Protein AF-A0A9W9N902-F1 (afdb_monomer)

Structure (mmCIF, N/CA/C/O backbone):
data_AF-A0A9W9N902-F1
#
_entry.id   AF-A0A9W9N902-F1
#
loop_
_atom_site.group_PDB
_atom_site.id
_atom_site.type_symbol
_atom_site.label_atom_id
_atom_site.label_alt_id
_atom_site.label_comp_id
_atom_site.label_asym_id
_atom_site.label_entity_id
_atom_site.label_seq_id
_atom_site.pdbx_PDB_ins_code
_atom_site.Cartn_x
_atom_site.Cartn_y
_atom_site.Cartn_z
_atom_site.occupancy
_atom_site.B_iso_or_equiv
_atom_site.auth_seq_id
_atom_site.auth_comp_id
_atom_site.auth_asym_id
_atom_site.auth_atom_id
_atom_site.pdbx_PDB_model_num
ATOM 1 N N . MET A 1 1 ? -3.170 15.361 -11.606 1.00 31.47 1 MET A N 1
ATOM 2 C CA . MET A 1 1 ? -2.991 13.941 -11.248 1.00 31.47 1 MET A CA 1
ATOM 3 C C . MET A 1 1 ? -4.144 13.604 -10.329 1.00 31.47 1 MET A C 1
ATOM 5 O O . MET A 1 1 ? -4.246 14.227 -9.282 1.00 31.47 1 MET A O 1
ATOM 9 N N . ASN A 1 2 ? -5.075 12.760 -10.774 1.00 27.14 2 ASN A N 1
ATOM 10 C CA . ASN A 1 2 ? -6.233 12.373 -9.971 1.00 27.14 2 ASN A CA 1
ATOM 11 C C . ASN A 1 2 ? -5.779 11.276 -9.009 1.00 27.14 2 ASN A C 1
ATOM 13 O O . ASN A 1 2 ? -5.846 10.098 -9.339 1.00 27.14 2 ASN A O 1
ATOM 17 N N . THR A 1 3 ? -5.241 11.671 -7.861 1.00 37.72 3 THR A N 1
ATOM 18 C CA . THR A 1 3 ? -4.910 10.754 -6.771 1.00 37.72 3 THR A CA 1
ATOM 19 C C . THR A 1 3 ? -6.196 10.464 -6.009 1.00 37.72 3 THR A C 1
ATOM 21 O O . THR A 1 3 ? -6.453 11.039 -4.954 1.00 37.72 3 THR A O 1
ATOM 24 N N . THR A 1 4 ? -7.071 9.644 -6.594 1.00 39.44 4 THR A N 1
ATOM 25 C CA . THR A 1 4 ? -8.120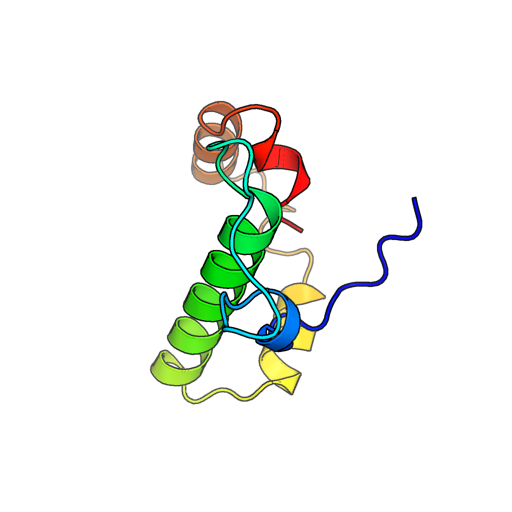 9.006 -5.797 1.00 39.44 4 THR A CA 1
ATOM 26 C C . THR A 1 4 ? -7.384 8.170 -4.749 1.00 39.44 4 THR A C 1
ATOM 28 O O . THR A 1 4 ? -6.547 7.364 -5.165 1.00 39.44 4 THR A O 1
ATOM 31 N N . PRO A 1 5 ? -7.609 8.381 -3.439 1.00 51.41 5 PRO A N 1
ATOM 32 C CA . PRO A 1 5 ? -6.952 7.592 -2.407 1.00 51.41 5 PRO A CA 1
ATOM 33 C C . PRO A 1 5 ? -7.207 6.120 -2.713 1.00 51.41 5 PRO A C 1
ATOM 35 O O . PRO A 1 5 ? -8.366 5.703 -2.795 1.00 51.41 5 PRO A O 1
ATOM 38 N N . GLN A 1 6 ? -6.149 5.355 -2.983 1.00 55.75 6 GLN A N 1
ATOM 39 C CA . GLN A 1 6 ? -6.311 3.911 -3.047 1.00 55.75 6 GLN A CA 1
ATOM 40 C C . GLN A 1 6 ? -6.699 3.457 -1.640 1.00 55.75 6 GLN A C 1
ATOM 42 O O . GLN A 1 6 ? -6.102 3.948 -0.676 1.00 55.75 6 GLN A O 1
ATOM 47 N N . PRO A 1 7 ? -7.704 2.580 -1.487 1.00 65.50 7 PRO A N 1
ATOM 48 C CA . PRO A 1 7 ? -8.041 2.059 -0.175 1.00 65.50 7 PRO A CA 1
ATOM 49 C C . PRO A 1 7 ? -6.771 1.439 0.413 1.00 65.50 7 PRO A C 1
ATOM 51 O O . PRO A 1 7 ? -6.199 0.534 -0.184 1.00 65.50 7 PRO A O 1
ATOM 54 N N . ILE A 1 8 ? -6.301 1.936 1.560 1.00 68.00 8 ILE A N 1
ATOM 55 C CA . ILE A 1 8 ? -5.018 1.527 2.171 1.00 68.00 8 ILE A CA 1
ATOM 56 C C . ILE A 1 8 ? -4.950 0.005 2.406 1.00 68.00 8 ILE A C 1
ATOM 58 O O . ILE A 1 8 ? -3.868 -0.578 2.464 1.00 68.00 8 ILE A O 1
ATOM 62 N N . LEU A 1 9 ? -6.112 -0.642 2.532 1.00 73.69 9 LEU A N 1
ATOM 63 C CA . LEU A 1 9 ? -6.242 -2.085 2.726 1.00 73.69 9 LEU A CA 1
ATOM 64 C C . LEU A 1 9 ? -6.422 -2.892 1.431 1.00 73.69 9 LEU A C 1
ATOM 66 O O . LEU A 1 9 ? -6.448 -4.118 1.499 1.00 73.69 9 LEU A O 1
ATOM 70 N N . ASP A 1 10 ? -6.539 -2.242 0.274 1.00 82.50 10 ASP A N 1
ATOM 71 C CA . ASP A 1 10 ? -6.617 -2.911 -1.024 1.00 82.50 10 ASP A CA 1
ATOM 72 C C . ASP A 1 10 ? -5.201 -3.122 -1.578 1.00 82.50 10 ASP A C 1
ATOM 74 O O . ASP A 1 10 ? -4.586 -2.229 -2.174 1.00 82.50 10 ASP A O 1
ATOM 78 N N . ILE A 1 11 ? -4.637 -4.294 -1.272 1.00 87.88 11 ILE A N 1
ATOM 79 C CA . ILE A 1 11 ? -3.247 -4.655 -1.582 1.00 87.88 11 ILE A CA 1
ATOM 80 C C . ILE A 1 11 ? -3.116 -5.813 -2.578 1.00 87.88 11 ILE A C 1
ATOM 82 O O . ILE A 1 11 ? -2.020 -6.064 -3.073 1.00 87.88 11 ILE A O 1
ATOM 86 N N . GLU A 1 12 ? -4.198 -6.523 -2.891 1.00 88.38 12 GLU A N 1
ATOM 87 C CA . GLU A 1 12 ? -4.141 -7.785 -3.646 1.00 88.38 12 GLU A CA 1
ATOM 88 C C . GLU A 1 12 ? -3.446 -7.636 -5.011 1.00 88.38 12 GLU A C 1
ATOM 90 O O . GLU A 1 12 ? -2.609 -8.455 -5.384 1.00 88.38 12 GLU A O 1
ATOM 95 N N . ASP A 1 13 ? -3.696 -6.541 -5.727 1.00 87.19 13 ASP A N 1
ATOM 96 C CA . ASP A 1 13 ? -3.065 -6.220 -7.014 1.00 87.19 13 ASP A CA 1
ATOM 97 C C . ASP A 1 13 ? -1.615 -5.700 -6.892 1.00 87.19 13 ASP A C 1
ATOM 99 O O . ASP A 1 13 ? -0.905 -5.604 -7.896 1.00 87.19 13 ASP A O 1
ATOM 103 N N . ALA A 1 14 ? -1.136 -5.394 -5.683 1.00 88.00 14 ALA A N 1
ATOM 104 C CA . ALA A 1 14 ? 0.273 -5.094 -5.415 1.00 88.00 14 ALA A CA 1
ATOM 105 C C . ALA A 1 14 ? 1.083 -6.322 -4.981 1.00 88.00 14 ALA A C 1
ATOM 107 O O . ALA A 1 14 ? 2.317 -6.288 -5.057 1.00 88.00 14 ALA A O 1
ATOM 108 N N . LEU A 1 15 ? 0.433 -7.398 -4.528 1.00 91.12 15 LEU A N 1
ATOM 109 C CA . LEU A 1 15 ? 1.127 -8.610 -4.105 1.00 91.12 15 LEU A CA 1
ATOM 110 C C . LEU A 1 15 ? 1.671 -9.374 -5.309 1.00 91.12 15 LEU A C 1
ATOM 112 O O . LEU A 1 15 ? 1.007 -9.532 -6.332 1.00 91.12 15 LEU A O 1
ATOM 116 N N . VAL A 1 16 ? 2.902 -9.866 -5.169 1.00 91.06 16 VAL A N 1
ATOM 117 C CA . VAL A 1 16 ? 3.514 -10.724 -6.182 1.00 91.06 16 VAL A CA 1
ATOM 118 C C . VAL A 1 16 ? 2.858 -12.099 -6.127 1.00 91.06 16 VAL A C 1
ATOM 120 O O . VAL A 1 16 ? 2.862 -12.754 -5.084 1.00 91.06 16 VAL A O 1
ATOM 123 N N . SER A 1 17 ? 2.329 -12.536 -7.262 1.00 91.75 17 SER A N 1
ATOM 124 C CA . SER A 1 17 ? 1.713 -13.848 -7.455 1.00 91.75 17 SER A CA 1
ATOM 125 C C . SER A 1 17 ? 2.022 -14.370 -8.858 1.00 91.75 17 SER A C 1
ATOM 127 O O . SER A 1 17 ? 2.611 -13.656 -9.673 1.00 91.75 17 SER A O 1
ATOM 129 N N . ASP A 1 18 ? 1.616 -15.603 -9.158 1.00 93.56 18 ASP A N 1
ATOM 130 C CA . ASP A 1 18 ? 1.771 -16.172 -10.503 1.00 93.56 18 ASP A CA 1
ATOM 131 C C . ASP A 1 18 ? 1.020 -15.343 -11.565 1.00 93.56 18 ASP A C 1
ATOM 133 O O . ASP A 1 18 ? 1.526 -15.150 -12.671 1.00 93.56 18 ASP A O 1
ATOM 137 N N . ASP A 1 19 ? -0.142 -14.784 -11.205 1.00 92.69 19 ASP A N 1
ATOM 138 C CA . ASP A 1 19 ? -0.954 -13.912 -12.067 1.00 92.69 19 ASP A CA 1
ATOM 139 C C . ASP A 1 19 ? -0.506 -12.433 -12.028 1.00 92.69 19 ASP A C 1
ATOM 141 O O . ASP A 1 19 ? -0.955 -11.625 -12.842 1.00 92.69 19 ASP A O 1
ATOM 145 N N . ASN A 1 20 ? 0.389 -12.066 -11.101 1.00 91.31 20 ASN A N 1
ATOM 146 C CA . ASN A 1 20 ? 0.925 -10.715 -10.924 1.00 91.31 20 ASN A CA 1
ATOM 147 C C . ASN A 1 20 ? 2.435 -10.738 -10.600 1.00 91.31 20 ASN A C 1
ATOM 149 O O . ASN A 1 20 ? 2.842 -10.433 -9.471 1.00 91.31 20 ASN A O 1
ATOM 153 N N . PRO A 1 21 ? 3.296 -11.112 -11.561 1.00 92.88 21 PRO A N 1
ATOM 154 C CA . PRO A 1 21 ? 4.709 -11.357 -11.298 1.00 92.88 21 PRO A CA 1
ATOM 155 C C . PRO A 1 21 ? 5.468 -10.086 -10.894 1.00 92.88 21 PRO A C 1
ATOM 157 O O . PRO A 1 21 ? 5.006 -8.958 -11.085 1.00 92.88 21 PRO A O 1
ATOM 160 N N . ALA A 1 22 ? 6.659 -10.276 -10.322 1.00 90.81 22 ALA A N 1
ATOM 161 C CA . ALA A 1 22 ? 7.606 -9.190 -10.084 1.00 90.81 22 ALA A CA 1
ATOM 162 C C . ALA A 1 22 ? 8.119 -8.599 -11.410 1.00 90.81 22 ALA A C 1
ATOM 164 O O . ALA A 1 22 ? 8.022 -9.236 -12.461 1.00 90.81 22 ALA A O 1
ATOM 165 N N . ARG A 1 23 ? 8.700 -7.392 -11.351 1.00 88.12 23 ARG A N 1
ATOM 166 C CA . ARG A 1 23 ? 9.352 -6.774 -12.513 1.00 88.12 23 ARG A CA 1
ATOM 167 C C . ARG A 1 23 ? 10.435 -7.687 -13.087 1.00 88.12 23 ARG A C 1
ATOM 169 O O . ARG A 1 23 ? 11.211 -8.290 -12.349 1.00 88.12 23 ARG A O 1
ATOM 176 N N . ASP A 1 24 ? 10.487 -7.756 -14.410 1.00 92.12 24 ASP A N 1
ATOM 177 C CA . ASP A 1 24 ? 11.437 -8.565 -15.177 1.00 92.12 24 ASP A CA 1
ATOM 178 C C . ASP A 1 24 ? 12.749 -7.823 -15.484 1.00 92.12 24 ASP A C 1
ATOM 180 O O . ASP A 1 24 ? 13.756 -8.447 -15.817 1.00 92.12 24 ASP A O 1
ATOM 184 N N . ASP A 1 25 ? 12.767 -6.502 -15.307 1.00 92.88 25 ASP A N 1
ATOM 185 C CA . ASP A 1 25 ? 13.929 -5.633 -15.516 1.00 92.88 25 ASP A CA 1
ATOM 186 C C . ASP A 1 25 ? 14.944 -5.642 -14.354 1.00 92.88 25 ASP A C 1
ATOM 188 O O . ASP A 1 25 ? 15.972 -4.964 -14.413 1.00 92.88 25 ASP A O 1
ATOM 192 N N . GLY A 1 26 ? 14.672 -6.414 -13.296 1.00 85.69 26 GLY A N 1
ATOM 193 C CA . GLY A 1 26 ? 15.522 -6.518 -12.109 1.00 85.69 26 GLY A CA 1
ATOM 194 C C . G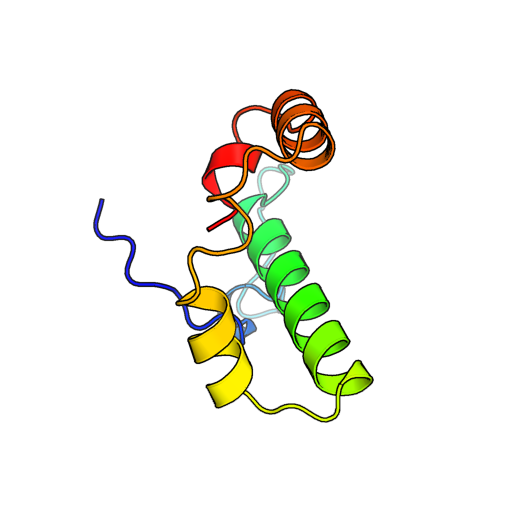LY A 1 26 ? 15.524 -5.266 -11.226 1.00 85.69 26 GLY A C 1
ATOM 195 O O . GLY A 1 26 ? 16.312 -5.190 -10.281 1.00 85.69 26 GLY A O 1
ATOM 196 N N . THR A 1 27 ? 14.664 -4.286 -11.511 1.00 89.62 27 THR A N 1
ATOM 197 C CA . THR A 1 27 ? 14.503 -3.090 -10.686 1.00 89.62 27 THR A CA 1
ATOM 198 C C . THR A 1 27 ? 13.507 -3.323 -9.555 1.00 89.62 27 THR A C 1
ATOM 200 O O . THR A 1 27 ? 12.633 -4.190 -9.612 1.00 89.62 27 THR A O 1
ATOM 203 N N . LEU A 1 28 ? 13.639 -2.530 -8.490 1.00 85.00 28 LEU A N 1
ATOM 204 C CA . LEU A 1 28 ? 12.695 -2.567 -7.383 1.00 85.00 28 LEU A CA 1
ATOM 205 C C . LEU A 1 28 ? 11.375 -1.910 -7.791 1.00 85.00 28 LEU A C 1
ATOM 207 O O . LEU A 1 28 ? 11.352 -0.788 -8.305 1.00 85.00 28 LEU A O 1
ATOM 211 N N . ASP A 1 29 ? 10.264 -2.577 -7.489 1.00 89.94 29 ASP A N 1
ATOM 212 C CA . ASP A 1 29 ? 8.946 -1.972 -7.621 1.00 89.94 29 ASP A CA 1
ATOM 213 C C . ASP A 1 29 ? 8.603 -1.108 -6.406 1.00 89.94 29 ASP A C 1
ATOM 215 O O . ASP A 1 29 ? 7.893 -1.530 -5.495 1.00 89.94 29 ASP A O 1
ATOM 219 N N . TYR A 1 30 ? 9.145 0.115 -6.390 1.00 84.62 30 TYR A N 1
ATOM 220 C CA . TYR A 1 30 ? 8.946 1.080 -5.304 1.00 84.62 30 TYR A CA 1
ATOM 221 C C . TYR A 1 30 ? 7.469 1.334 -4.984 1.00 84.62 30 TYR A C 1
ATOM 223 O O . TYR A 1 30 ? 7.130 1.537 -3.821 1.00 84.62 30 TYR A O 1
ATOM 231 N N . GLU A 1 31 ? 6.596 1.291 -5.989 1.00 83.81 31 GLU A N 1
ATOM 232 C CA . GLU A 1 31 ? 5.163 1.509 -5.809 1.00 83.81 31 GLU A CA 1
ATOM 233 C C . GLU A 1 31 ? 4.524 0.333 -5.061 1.00 83.81 31 GLU A C 1
ATOM 235 O O . GLU A 1 31 ? 3.878 0.539 -4.033 1.00 83.81 31 GLU A O 1
ATOM 240 N N . ARG A 1 32 ? 4.785 -0.912 -5.489 1.00 88.62 32 ARG A N 1
ATOM 241 C CA . ARG A 1 32 ? 4.321 -2.108 -4.758 1.00 88.62 32 ARG A CA 1
ATOM 242 C C . ARG A 1 32 ? 4.897 -2.174 -3.346 1.00 88.62 32 ARG A C 1
ATOM 244 O O . ARG A 1 32 ? 4.183 -2.520 -2.407 1.00 88.62 32 ARG A O 1
ATOM 251 N N . CYS A 1 33 ? 6.166 -1.804 -3.171 1.00 87.44 33 CYS A N 1
ATOM 252 C CA . CYS A 1 33 ? 6.796 -1.745 -1.854 1.00 87.44 33 CYS A CA 1
ATOM 253 C C . CYS A 1 33 ? 6.128 -0.714 -0.936 1.00 87.44 33 CYS A C 1
ATOM 255 O O . CYS A 1 33 ? 5.887 -1.018 0.232 1.00 87.44 33 CYS A O 1
ATOM 257 N N . ALA A 1 34 ? 5.812 0.479 -1.445 1.00 83.62 34 ALA A N 1
ATOM 258 C CA . ALA A 1 34 ? 5.124 1.509 -0.672 1.00 83.62 34 ALA A CA 1
ATOM 259 C C . ALA A 1 34 ? 3.715 1.055 -0.266 1.00 83.62 34 ALA A C 1
ATOM 261 O O . ALA A 1 34 ? 3.341 1.182 0.898 1.00 83.62 34 ALA A O 1
ATOM 262 N N . ARG A 1 35 ? 2.970 0.430 -1.186 1.00 85.31 35 ARG A N 1
ATOM 263 C CA . ARG A 1 35 ? 1.642 -0.134 -0.895 1.00 85.31 35 ARG A CA 1
ATOM 264 C C . ARG A 1 35 ? 1.703 -1.213 0.188 1.00 85.31 35 ARG A C 1
ATOM 266 O O . ARG A 1 35 ? 0.913 -1.175 1.129 1.00 85.31 35 ARG A O 1
ATOM 273 N N . LEU A 1 36 ? 2.688 -2.112 0.117 1.00 87.75 36 LEU A N 1
ATOM 274 C CA . LEU A 1 36 ? 2.922 -3.120 1.154 1.00 87.75 36 LEU A CA 1
ATOM 275 C C . LEU A 1 36 ? 3.267 -2.511 2.511 1.00 87.75 36 LEU A C 1
ATOM 277 O O . LEU A 1 36 ? 2.726 -2.938 3.530 1.00 87.75 36 LEU A O 1
ATOM 281 N N . LEU A 1 37 ? 4.143 -1.509 2.535 1.00 84.38 37 LEU A N 1
ATOM 282 C CA . LEU A 1 37 ? 4.494 -0.817 3.769 1.00 84.38 37 LEU A CA 1
ATOM 283 C C . LEU A 1 37 ? 3.265 -0.148 4.398 1.00 84.38 37 LEU A C 1
ATOM 285 O O . LEU A 1 37 ? 3.012 -0.348 5.586 1.00 84.38 37 LEU A O 1
ATOM 289 N N . ASN A 1 38 ? 2.484 0.585 3.60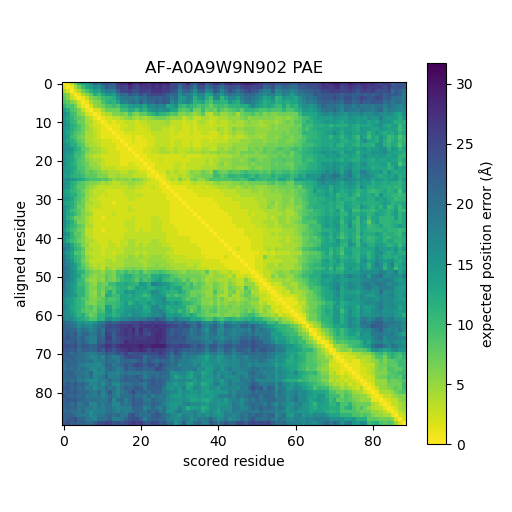2 1.00 82.44 38 ASN A N 1
ATOM 290 C CA . ASN A 1 38 ? 1.282 1.278 4.063 1.00 82.44 38 ASN A CA 1
ATOM 291 C C . ASN A 1 38 ? 0.257 0.292 4.638 1.00 82.44 38 ASN A C 1
ATOM 293 O O . ASN A 1 38 ? -0.245 0.511 5.741 1.00 82.44 38 ASN A O 1
ATOM 297 N N . TYR A 1 39 ? 0.026 -0.836 3.957 1.00 84.81 39 TYR A N 1
ATOM 298 C CA . TYR A 1 39 ? -0.833 -1.909 4.455 1.00 84.81 39 TYR A CA 1
ATOM 299 C C . TYR A 1 39 ? -0.355 -2.455 5.807 1.00 84.81 39 TYR A C 1
ATOM 301 O O . TYR A 1 39 ? -1.140 -2.556 6.748 1.00 84.81 39 TYR A O 1
ATOM 309 N N . LEU A 1 40 ? 0.937 -2.783 5.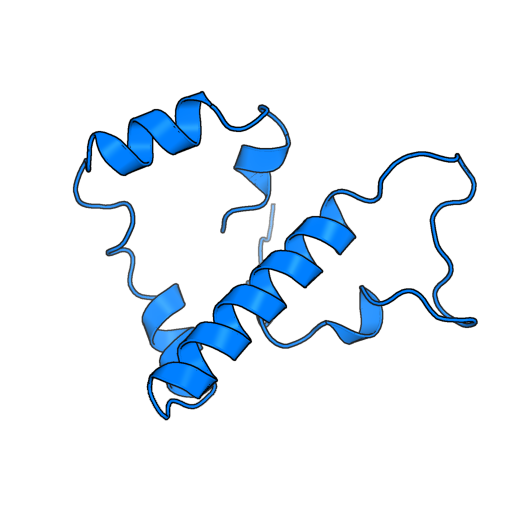937 1.00 86.06 40 LEU A N 1
ATOM 310 C CA . LEU A 1 40 ? 1.494 -3.343 7.174 1.00 86.06 40 LEU A CA 1
ATOM 311 C C . LEU A 1 40 ? 1.406 -2.360 8.346 1.00 86.06 40 LEU A C 1
ATOM 313 O O . LEU A 1 40 ? 1.070 -2.761 9.463 1.00 86.06 40 LEU A O 1
ATOM 317 N N . VAL A 1 41 ? 1.685 -1.079 8.100 1.00 83.94 41 VAL A N 1
ATOM 318 C CA . VAL A 1 41 ? 1.563 -0.014 9.104 1.00 83.94 41 VAL A CA 1
ATOM 319 C C . VAL A 1 41 ? 0.109 0.134 9.549 1.00 83.94 41 VAL A C 1
ATOM 321 O O . VAL A 1 41 ? -0.166 0.122 10.751 1.00 83.94 41 VAL A O 1
ATOM 324 N N . ALA A 1 42 ? -0.825 0.205 8.599 1.00 82.69 42 ALA A N 1
ATOM 325 C CA . ALA A 1 42 ? -2.250 0.336 8.876 1.00 82.69 42 ALA A CA 1
ATOM 326 C C . ALA A 1 42 ? -2.798 -0.875 9.645 1.00 82.69 42 ALA A C 1
ATOM 328 O O . ALA A 1 42 ? -3.439 -0.720 10.686 1.00 82.69 42 ALA A O 1
ATOM 329 N N . TYR A 1 43 ? -2.475 -2.088 9.193 1.00 82.62 43 TYR A N 1
ATOM 330 C CA . TYR A 1 43 ? -2.867 -3.333 9.849 1.00 82.62 43 TYR A 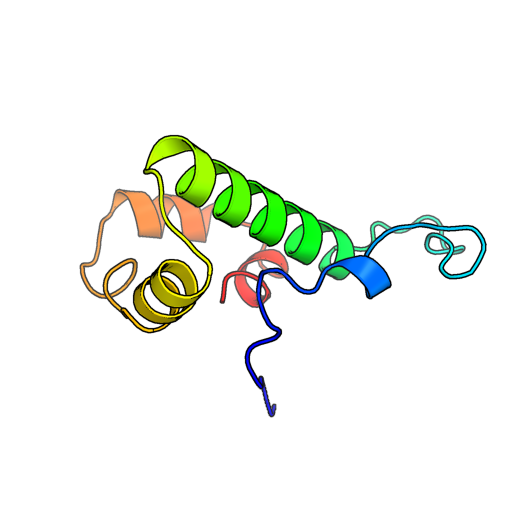CA 1
ATOM 331 C C . TYR A 1 43 ? -2.302 -3.444 11.271 1.00 82.62 43 TYR A C 1
ATOM 333 O O . TYR A 1 43 ? -3.020 -3.801 12.212 1.00 82.62 43 TYR A O 1
ATOM 341 N N . GLY A 1 44 ? -1.023 -3.103 11.456 1.00 82.94 44 GLY A N 1
ATOM 342 C CA . GLY A 1 44 ? -0.373 -3.108 12.764 1.00 82.94 44 GLY A CA 1
ATOM 343 C C . GLY A 1 44 ? -0.997 -2.100 13.729 1.00 82.94 44 GLY A C 1
ATOM 344 O O . GLY A 1 44 ? -1.258 -2.432 14.888 1.00 82.94 44 GLY A O 1
ATOM 345 N N . TRP A 1 45 ? -1.293 -0.888 13.251 1.00 84.12 45 TRP A N 1
ATOM 346 C CA . TRP A 1 45 ? -1.987 0.128 14.038 1.00 84.12 45 TRP A CA 1
ATOM 347 C C . TRP A 1 45 ? -3.395 -0.328 14.437 1.00 84.12 45 TRP A C 1
ATOM 349 O O . TRP A 1 45 ? -3.739 -0.241 15.617 1.00 84.12 45 TRP A O 1
ATOM 359 N N . MET A 1 46 ? -4.177 -0.875 13.500 1.00 85.25 46 MET A N 1
ATOM 360 C CA . MET A 1 46 ? -5.523 -1.386 13.781 1.00 85.25 46 MET A CA 1
ATOM 361 C C . MET A 1 46 ? -5.496 -2.491 14.835 1.00 85.25 46 MET A C 1
ATOM 363 O O . MET A 1 46 ? -6.189 -2.403 15.848 1.00 85.25 46 MET A O 1
ATOM 367 N N . THR A 1 47 ? -4.634 -3.492 14.639 1.00 85.44 47 THR A N 1
ATOM 368 C CA . THR A 1 47 ? -4.506 -4.646 15.542 1.00 85.44 47 THR A CA 1
ATOM 369 C C . THR A 1 47 ? -4.105 -4.210 16.949 1.00 85.44 47 THR A C 1
ATOM 371 O O . THR A 1 47 ? -4.676 -4.672 17.934 1.00 85.44 47 THR A O 1
ATOM 374 N N . ARG A 1 48 ? -3.142 -3.287 17.063 1.00 81.81 48 ARG A N 1
ATOM 375 C CA . ARG A 1 48 ? -2.668 -2.783 18.358 1.00 81.81 48 ARG A CA 1
ATOM 376 C C . ARG A 1 48 ? -3.740 -1.993 19.111 1.00 81.81 48 ARG A C 1
ATOM 378 O O . ARG A 1 48 ? -3.772 -2.055 20.337 1.00 81.81 48 ARG A O 1
ATOM 385 N N . ASN A 1 49 ? -4.567 -1.229 18.400 1.00 82.50 49 ASN A N 1
ATOM 386 C CA . ASN A 1 49 ? -5.543 -0.318 19.001 1.00 82.50 49 ASN A CA 1
ATOM 387 C C . ASN A 1 49 ? -6.972 -0.888 19.055 1.00 82.50 49 ASN A C 1
ATOM 389 O O . ASN A 1 49 ? -7.857 -0.211 19.575 1.00 82.50 49 A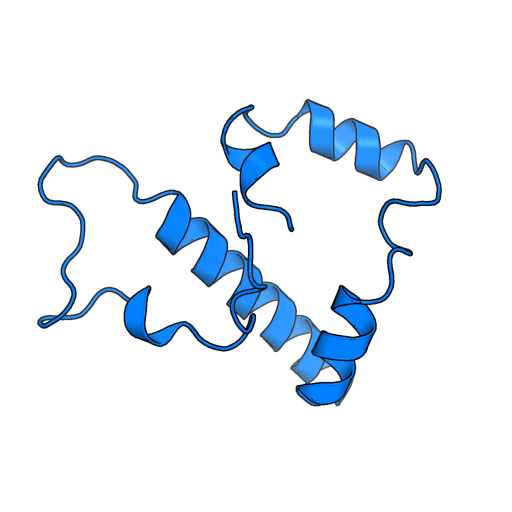SN A O 1
ATOM 393 N N . GLY A 1 50 ? -7.206 -2.099 18.534 1.00 84.81 50 GLY A N 1
ATOM 394 C CA . GLY A 1 50 ? -8.541 -2.698 18.443 1.00 84.81 50 GLY A CA 1
ATOM 395 C C . GLY A 1 50 ? -9.489 -1.888 17.555 1.00 84.81 50 GLY A C 1
ATOM 396 O O . GLY A 1 50 ? -10.638 -1.673 17.931 1.00 84.81 50 GLY A O 1
ATOM 397 N N . ARG A 1 51 ? -8.974 -1.374 16.433 1.00 83.44 51 ARG A N 1
ATOM 398 C CA . ARG A 1 51 ? -9.675 -0.476 15.499 1.00 83.44 51 ARG A CA 1
ATOM 399 C C . ARG A 1 51 ? -10.018 -1.180 14.191 1.00 83.44 51 ARG A C 1
ATOM 401 O O . ARG A 1 51 ? -9.381 -2.175 13.848 1.00 83.44 51 ARG A O 1
ATOM 408 N N . GLU A 1 52 ? -10.991 -0.639 13.464 1.00 80.19 52 GLU A N 1
ATOM 409 C CA . GLU A 1 52 ? -11.448 -1.171 12.175 1.00 80.19 52 GLU A CA 1
ATOM 410 C C . GLU A 1 52 ? -11.170 -0.198 11.017 1.00 80.19 52 GLU A C 1
ATOM 412 O O . GLU A 1 52 ? -10.743 0.938 11.212 1.00 80.19 52 GLU A O 1
ATOM 417 N N . THR A 1 53 ? -11.422 -0.639 9.782 1.00 72.38 53 THR A N 1
ATOM 418 C CA . THR A 1 53 ? -11.168 0.130 8.552 1.00 72.38 53 THR A CA 1
ATOM 419 C C . THR A 1 53 ? -11.759 1.550 8.550 1.00 72.38 53 THR A C 1
ATOM 421 O O . THR A 1 53 ? -11.045 2.466 8.149 1.00 72.38 53 THR A O 1
ATOM 424 N N . PRO A 1 54 ? -12.987 1.804 9.052 1.00 72.62 54 PRO A N 1
ATOM 425 C CA . PRO A 1 54 ? -13.523 3.166 9.120 1.00 72.62 54 PRO A CA 1
ATOM 426 C C . PRO A 1 54 ? -12.702 4.114 10.011 1.00 72.62 54 PRO A C 1
AT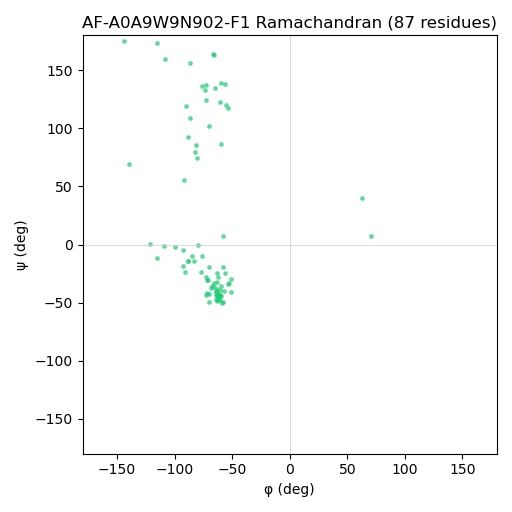OM 428 O O . PRO A 1 54 ? -12.680 5.320 9.768 1.00 72.62 54 PRO A O 1
ATOM 431 N N . ASP A 1 55 ? -12.006 3.590 11.028 1.00 68.06 55 ASP A N 1
ATOM 432 C CA . ASP A 1 55 ? -11.099 4.383 11.864 1.00 68.06 55 ASP A CA 1
ATOM 433 C C . ASP A 1 55 ? -9.817 4.765 11.101 1.00 68.06 55 ASP A C 1
ATOM 435 O O . ASP A 1 55 ? -9.250 5.825 11.359 1.00 68.06 55 ASP A O 1
ATOM 439 N N . LEU A 1 56 ? -9.362 3.933 10.151 1.00 68.25 56 LEU A N 1
ATOM 440 C CA . LEU A 1 56 ? -8.238 4.263 9.267 1.00 68.25 56 LEU A CA 1
ATOM 441 C C . LEU A 1 56 ? -8.609 5.349 8.261 1.00 68.25 56 LEU A C 1
ATOM 443 O O . LEU A 1 56 ? -7.813 6.257 8.052 1.00 68.25 56 LEU A O 1
ATOM 447 N N . ASP A 1 57 ? -9.800 5.283 7.664 1.00 69.06 57 ASP A N 1
ATOM 448 C CA . ASP A 1 57 ? -10.261 6.314 6.728 1.00 69.06 57 ASP A CA 1
ATOM 449 C C . ASP A 1 57 ? -10.398 7.668 7.433 1.00 69.06 57 ASP A C 1
ATOM 451 O O . ASP A 1 57 ? -10.029 8.709 6.882 1.00 69.06 57 ASP A O 1
ATOM 455 N N . ALA A 1 58 ? -10.873 7.656 8.683 1.00 66.88 58 ALA A N 1
ATOM 456 C CA . ALA A 1 58 ? -10.911 8.836 9.536 1.00 66.88 58 ALA A CA 1
ATOM 457 C C . ALA A 1 58 ? -9.496 9.352 9.8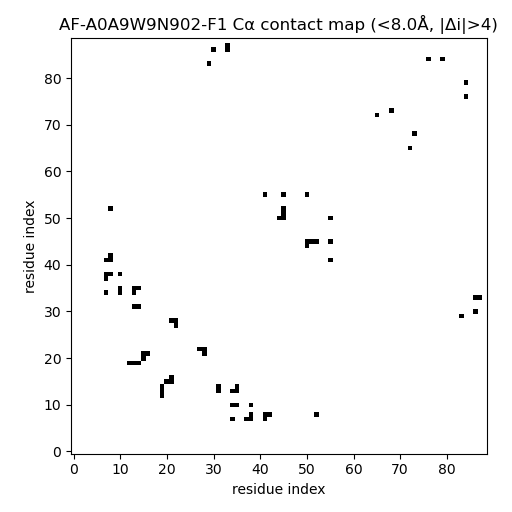48 1.00 66.88 58 ALA A C 1
ATOM 459 O O . ALA A 1 58 ? -9.238 10.539 9.665 1.00 66.88 58 ALA A O 1
ATOM 460 N N . LEU A 1 59 ? -8.564 8.472 10.231 1.00 65.62 59 LEU A N 1
ATOM 461 C CA . LEU A 1 59 ? -7.173 8.827 10.530 1.00 65.62 59 LEU A CA 1
ATOM 462 C C . LEU A 1 59 ? -6.415 9.363 9.302 1.00 65.62 59 LEU A C 1
ATOM 464 O O . LEU A 1 59 ? -5.655 10.316 9.419 1.00 65.62 59 LEU A O 1
ATOM 468 N N . ALA A 1 60 ? -6.628 8.776 8.124 1.00 64.62 60 ALA A N 1
ATOM 469 C CA . ALA A 1 60 ? -6.034 9.231 6.867 1.00 64.62 60 ALA A CA 1
ATOM 470 C C . ALA A 1 60 ? -6.644 10.565 6.397 1.00 64.62 60 ALA A C 1
ATOM 472 O O . ALA A 1 60 ? -5.973 11.380 5.765 1.00 64.62 60 ALA A O 1
ATOM 473 N N . SER A 1 61 ? -7.916 10.810 6.730 1.00 65.06 61 SER A N 1
ATOM 474 C CA . SER A 1 61 ? -8.594 12.089 6.480 1.00 65.06 61 SER A CA 1
ATOM 475 C C . SER A 1 61 ? -8.194 13.174 7.484 1.00 65.06 61 SER A C 1
ATOM 477 O O . SER A 1 61 ? -8.292 14.371 7.187 1.00 65.06 61 SER A O 1
ATOM 479 N N . GLU A 1 62 ? -7.733 12.783 8.673 1.00 61.94 62 GLU A N 1
ATOM 480 C CA . GLU A 1 62 ? -7.136 13.684 9.645 1.00 61.94 62 GLU A CA 1
ATOM 481 C C . GLU A 1 62 ? -5.776 14.163 9.125 1.00 61.94 62 GLU A C 1
ATOM 483 O O . GLU A 1 62 ? -4.747 13.506 9.245 1.00 61.94 62 GLU A O 1
ATOM 488 N N . LYS A 1 63 ? -5.748 15.396 8.608 1.00 54.94 63 LYS A N 1
ATOM 489 C CA . LYS A 1 63 ? -4.528 16.137 8.222 1.00 54.94 63 LYS A CA 1
ATOM 490 C C . LYS A 1 63 ? -3.505 16.340 9.359 1.00 54.94 63 LYS A C 1
ATOM 492 O O . LYS A 1 63 ? -2.560 17.109 9.203 1.00 54.94 63 LYS A O 1
ATOM 497 N N . TRP A 1 64 ? -3.707 15.725 10.519 1.00 50.06 64 TRP A N 1
ATOM 498 C CA . TRP A 1 64 ? -3.075 16.087 11.781 1.00 50.06 64 TRP A CA 1
ATOM 499 C C . TRP A 1 64 ? -1.591 15.700 11.850 1.00 50.06 64 TRP A C 1
ATOM 501 O O . TRP A 1 64 ? -0.820 16.422 12.471 1.00 50.06 64 TRP A O 1
ATOM 511 N N . PHE A 1 65 ? -1.157 14.651 11.140 1.00 50.53 65 PHE A N 1
ATOM 512 C CA . PHE A 1 65 ? 0.234 14.181 11.220 1.00 50.53 65 PHE A CA 1
ATOM 513 C C . PHE A 1 65 ? 1.268 15.131 10.587 1.00 50.53 65 PHE A C 1
ATOM 515 O O . PHE A 1 65 ? 2.446 15.046 10.921 1.00 50.53 65 PHE A O 1
ATOM 522 N N . PHE A 1 66 ? 0.840 16.043 9.703 1.00 50.00 66 PHE A N 1
ATOM 523 C CA . PHE A 1 66 ? 1.731 16.966 8.981 1.00 50.00 66 PHE A CA 1
ATOM 524 C C . PHE A 1 66 ? 1.416 18.452 9.210 1.00 50.00 66 PHE A C 1
ATOM 526 O O . PHE A 1 66 ? 2.062 19.308 8.609 1.00 50.00 66 PHE A O 1
ATOM 533 N N . HIS A 1 67 ? 0.401 18.789 10.016 1.00 49.09 67 HIS A N 1
ATOM 534 C CA . HIS A 1 67 ? -0.018 20.187 10.185 1.00 49.09 67 HIS A CA 1
ATOM 535 C C . HIS A 1 67 ? 0.673 20.908 11.344 1.00 49.09 67 HIS A C 1
ATOM 537 O O . HIS A 1 67 ? 0.762 22.137 11.325 1.00 49.09 67 HIS A O 1
ATOM 543 N N . GLU A 1 68 ? 1.170 20.165 12.330 1.00 51.47 68 GLU A N 1
ATOM 544 C CA . GLU A 1 68 ? 2.154 20.684 13.271 1.00 51.47 68 GLU A CA 1
ATOM 545 C C . GLU A 1 68 ? 3.529 20.399 12.675 1.00 51.47 68 GLU A C 1
ATOM 547 O O . GLU A 1 68 ? 3.856 19.244 12.408 1.00 51.47 68 GLU A O 1
ATOM 552 N N . ALA A 1 69 ? 4.305 21.456 12.421 1.00 51.56 69 ALA A N 1
ATOM 553 C CA . ALA A 1 69 ? 5.719 21.354 12.089 1.00 51.56 69 ALA A CA 1
ATOM 554 C C . ALA A 1 69 ? 6.428 20.660 13.256 1.00 51.56 69 ALA A C 1
ATOM 556 O O . ALA A 1 69 ? 6.874 21.287 14.216 1.00 51.56 69 ALA A O 1
ATOM 557 N N . ASN A 1 70 ? 6.427 19.335 13.217 1.00 60.16 70 ASN A N 1
ATOM 558 C CA . ASN A 1 70 ? 7.185 18.513 14.121 1.00 60.16 70 ASN A CA 1
ATOM 559 C C . ASN A 1 70 ? 8.565 18.383 13.482 1.00 60.16 70 ASN A C 1
ATOM 561 O O . ASN A 1 70 ? 8.707 17.725 12.452 1.00 60.16 70 ASN A O 1
ATOM 565 N N . GLU A 1 71 ? 9.565 19.036 14.075 1.00 62.78 71 GLU A N 1
ATOM 566 C CA . GLU A 1 71 ? 10.957 18.998 13.609 1.00 62.78 71 GLU A CA 1
ATOM 567 C C . GLU A 1 71 ? 11.447 17.552 13.403 1.00 62.78 71 GLU A C 1
ATOM 569 O O . GLU A 1 71 ? 12.252 17.290 12.510 1.00 62.78 71 GLU A O 1
ATOM 574 N N . GLU A 1 72 ? 10.914 16.586 14.162 1.00 61.50 72 GLU A N 1
ATOM 575 C CA . GLU A 1 72 ? 11.220 15.165 13.975 1.00 61.50 72 GLU A CA 1
ATOM 576 C C . GLU A 1 72 ? 10.652 14.605 12.662 1.00 61.50 72 GLU A C 1
ATOM 578 O O . GLU A 1 72 ? 11.310 13.802 12.001 1.00 61.50 72 GLU A O 1
ATOM 583 N N . VAL A 1 73 ? 9.458 15.038 12.250 1.00 62.69 73 VAL A N 1
ATOM 584 C CA . VAL A 1 73 ? 8.819 14.624 10.990 1.00 62.69 73 VAL A CA 1
ATOM 585 C C . VAL A 1 73 ? 9.526 15.265 9.799 1.00 62.69 73 VAL A C 1
ATOM 587 O O . VAL A 1 73 ? 9.828 14.571 8.830 1.00 62.69 73 VAL A O 1
ATOM 590 N N . GLU A 1 74 ? 9.863 16.552 9.879 1.00 64.31 74 GLU A N 1
ATOM 591 C CA . GLU A 1 74 ? 10.612 17.244 8.821 1.00 64.31 74 GLU A CA 1
ATOM 592 C C . GLU A 1 74 ? 12.007 16.636 8.625 1.00 64.31 74 GLU A C 1
ATOM 594 O O . GLU A 1 74 ? 12.401 16.348 7.494 1.00 64.31 74 GLU A O 1
ATOM 599 N N . ALA A 1 75 ? 12.711 16.315 9.715 1.00 67.31 75 ALA A N 1
ATOM 600 C CA . ALA A 1 75 ? 14.002 15.634 9.650 1.00 67.31 75 ALA A CA 1
ATOM 601 C C . ALA A 1 75 ? 13.905 14.226 9.034 1.00 67.31 75 ALA A C 1
ATOM 603 O O . ALA A 1 75 ? 14.846 13.765 8.385 1.00 67.31 75 ALA A O 1
ATOM 604 N N . ILE A 1 76 ? 12.784 13.520 9.221 1.00 64.06 76 ILE A N 1
ATOM 605 C CA . ILE A 1 76 ? 12.531 12.225 8.571 1.00 64.06 76 ILE A CA 1
ATOM 606 C C . ILE A 1 76 ? 12.261 12.417 7.073 1.00 64.06 76 ILE A C 1
ATOM 608 O O . ILE A 1 76 ? 12.810 11.664 6.268 1.00 64.06 76 ILE A O 1
ATOM 612 N N . ILE A 1 77 ? 11.484 13.434 6.691 1.00 63.34 77 ILE A N 1
ATOM 613 C CA . ILE A 1 77 ? 11.183 13.758 5.288 1.00 63.34 77 ILE A CA 1
ATOM 614 C C . ILE A 1 77 ? 12.456 14.135 4.522 1.00 63.34 77 ILE A C 1
ATOM 616 O O . ILE A 1 77 ? 12.669 13.626 3.424 1.00 63.34 77 ILE A O 1
ATOM 620 N N . GLU A 1 78 ? 13.342 14.951 5.099 1.00 65.81 78 GLU A N 1
ATOM 621 C CA . GLU A 1 78 ? 14.618 15.329 4.467 1.00 65.81 78 GLU A CA 1
ATOM 622 C C . GLU A 1 78 ? 15.560 14.138 4.233 1.00 65.81 78 GLU A C 1
ATOM 624 O O . GLU A 1 78 ? 16.418 14.175 3.350 1.00 65.81 78 GLU A O 1
ATOM 629 N N . ARG A 1 79 ? 15.410 13.070 5.023 1.00 65.75 79 ARG A N 1
ATOM 630 C CA . ARG A 1 79 ? 16.209 11.843 4.913 1.00 65.75 79 ARG A CA 1
ATOM 631 C C . ARG A 1 79 ? 15.617 10.823 3.943 1.00 65.75 79 ARG A C 1
ATOM 633 O O . ARG A 1 79 ? 16.309 9.862 3.603 1.00 65.75 79 ARG A O 1
ATOM 640 N N . LEU A 1 80 ? 14.357 10.982 3.542 1.00 60.00 80 LEU A N 1
ATOM 641 C CA . LEU A 1 80 ? 13.721 10.112 2.561 1.00 60.00 80 LEU A CA 1
ATOM 642 C C . LEU A 1 80 ? 14.221 10.468 1.161 1.00 60.00 80 LEU A C 1
ATOM 644 O O . LEU A 1 80 ? 14.310 11.634 0.782 1.00 60.00 80 LEU A O 1
ATOM 648 N N . ASP A 1 81 ? 14.533 9.441 0.375 1.00 60.22 81 ASP A N 1
ATOM 649 C CA . ASP A 1 81 ? 14.946 9.627 -1.011 1.00 60.22 81 ASP A CA 1
ATOM 650 C C . ASP A 1 81 ? 13.829 10.342 -1.794 1.00 60.22 81 ASP A C 1
ATOM 652 O O . ASP A 1 81 ? 12.644 10.043 -1.613 1.00 60.22 81 ASP A O 1
ATOM 656 N N . ALA A 1 82 ? 14.178 11.288 -2.668 1.00 63.72 82 ALA A N 1
ATOM 657 C CA . ALA A 1 82 ? 13.204 12.177 -3.316 1.00 63.72 82 ALA A CA 1
ATOM 658 C C . ALA A 1 82 ? 12.022 11.457 -4.015 1.00 63.72 82 ALA A C 1
ATOM 660 O O . ALA A 1 82 ? 10.913 12.002 -4.025 1.00 63.72 82 ALA A O 1
ATOM 661 N N . PRO A 1 83 ? 12.194 10.247 -4.592 1.00 58.03 83 PRO A N 1
ATOM 662 C CA . PRO A 1 83 ? 11.079 9.471 -5.128 1.00 58.03 83 PRO A CA 1
ATOM 663 C C . PRO A 1 83 ? 10.119 8.952 -4.052 1.00 58.03 83 PRO A C 1
ATOM 665 O O . PRO A 1 83 ? 8.917 8.932 -4.295 1.00 58.03 83 PRO A O 1
ATOM 668 N N . LEU A 1 84 ? 10.621 8.567 -2.873 1.00 51.62 84 LEU A N 1
ATOM 669 C CA . LEU A 1 84 ? 9.810 8.030 -1.774 1.00 51.62 84 LEU A CA 1
ATOM 670 C C . LEU A 1 84 ? 8.862 9.084 -1.215 1.00 51.62 84 LEU A C 1
ATOM 672 O O . LEU A 1 84 ? 7.726 8.757 -0.891 1.00 51.62 84 LEU A O 1
ATOM 676 N N . ASN A 1 85 ? 9.272 10.353 -1.208 1.00 57.47 85 ASN A N 1
ATOM 677 C CA . ASN A 1 85 ? 8.433 11.462 -0.754 1.00 57.47 85 ASN A CA 1
ATOM 678 C C . ASN A 1 85 ? 7.105 11.585 -1.540 1.00 57.47 85 ASN A C 1
ATOM 680 O O . ASN A 1 85 ? 6.149 12.186 -1.067 1.00 57.47 85 ASN A O 1
ATOM 684 N N . LYS A 1 86 ? 7.016 10.997 -2.742 1.00 59.47 86 LYS A N 1
ATOM 685 C CA . LYS A 1 86 ? 5.798 11.021 -3.570 1.00 59.47 86 LYS A CA 1
ATOM 686 C C . LYS A 1 86 ? 4.761 9.957 -3.202 1.00 59.47 86 LYS A C 1
ATOM 688 O O . LYS A 1 86 ? 3.637 10.059 -3.679 1.00 59.47 86 LYS A O 1
ATOM 693 N N . PHE A 1 87 ? 5.134 8.949 -2.414 1.00 49.38 87 PHE A N 1
ATOM 694 C CA . PHE A 1 87 ? 4.289 7.786 -2.106 1.00 49.38 87 PHE A CA 1
ATOM 695 C C . PHE A 1 87 ? 3.777 7.763 -0.657 1.00 49.38 87 PHE A C 1
ATOM 697 O O . PHE A 1 87 ? 3.037 6.859 -0.282 1.00 49.38 87 PHE A O 1
ATOM 704 N N . TRP A 1 88 ? 4.163 8.752 0.152 1.00 52.19 88 TRP A N 1
ATOM 705 C CA . TRP A 1 88 ? 3.698 8.936 1.528 1.00 52.19 88 TRP A CA 1
ATOM 706 C C . TRP A 1 88 ? 2.469 9.857 1.589 1.00 52.19 88 TR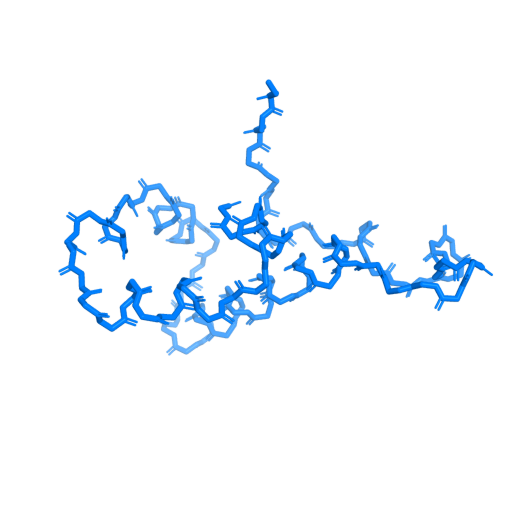P A C 1
ATOM 708 O O . TRP A 1 88 ? 2.518 10.882 2.260 1.00 52.19 88 TRP A O 1
ATOM 718 N N . ILE A 1 89 ? 1.393 9.528 0.863 1.00 49.84 89 ILE A N 1
ATOM 719 C CA . ILE A 1 89 ? 0.033 10.073 1.065 1.00 49.84 89 ILE A CA 1
ATOM 720 C C . ILE A 1 89 ? -0.981 8.989 0.710 1.00 49.84 89 ILE A C 1
ATOM 722 O O . ILE A 1 89 ? -0.899 8.478 -0.430 1.00 49.84 89 ILE A O 1
#

Sequence (89 aa):
MNTTPQPILDIEDALVSDDNPARDDGTLDYERCARLLNYLVAYGWMTRNGRETPDLDALASEKWFFHEANEEVEAIIERLDAPLNKFWI

Radius of gyration: 14.98 Å; Cα contacts (8 Å, |Δi|>4): 40; chains: 1; bounding box: 30×38×34 Å

pLDDT: mean 72.06, std 16.22, range [27.14, 93.56]

Foldseek 3Di:
DPCPPDQLQPLPQLDDDPVRHDDPVPDDPLQSVLSVVSNVVLVVVCVVVVHDSVVVVVVVVPPPVVPPPDVVVVVVLVVDDPVNNVSPD

Mean predicted aligned error: 11.16 Å

Organism: NCBI:txid70096

Solvent-accessible surface area (backbone atoms only — not comparable to full-atom values): 5742 Å² total; per-residue (Å²): 132,89,78,70,81,70,59,65,82,73,45,74,92,55,46,74,40,95,95,39,64,72,68,86,86,77,58,82,60,62,67,41,51,46,50,50,50,50,29,52,52,52,51,50,52,24,66,75,68,77,52,56,70,72,57,49,57,51,54,72,66,44,67,65,86,72,68,56,89,44,68,70,57,53,57,49,56,75,68,44,56,78,76,58,68,73,65,78,121

Secondary structure (DSSP, 8-state):
---PPPPTT--GGGS-BTTBPPPSSS---HHHHHHHHHHHHHHHHHHHHT--HHHHHHHHH-THHHHS--HHHHHHHHHS-TTGGGT--